Protein AF-A0A1A9MCW2-F1 (afdb_monomer_lite)

Sequence (89 aa):
MDIPLKYRAWFIAFGLLFSVPTSYLGYLWQTGKHAKQQVNCIEDIYTADYSSMETIELANANFMACQKAVDPNKGTVPFLRDELKRAGH

Radius of gyration: 21.84 Å; chains: 1; bounding box: 61×23×55 Å

Structure (mmCIF, N/CA/C/O backbone):
data_AF-A0A1A9MCW2-F1
#
_entry.id   AF-A0A1A9MCW2-F1
#
loop_
_atom_site.group_PDB
_atom_site.id
_atom_site.type_symbol
_atom_site.label_atom_id
_atom_site.label_alt_id
_atom_site.label_comp_id
_atom_site.label_asym_id
_atom_site.label_entity_id
_atom_site.label_seq_id
_atom_site.pdbx_PDB_ins_code
_atom_site.Cartn_x
_atom_site.Cartn_y
_atom_site.Cartn_z
_atom_site.occupancy
_atom_site.B_iso_or_equiv
_atom_site.auth_seq_id
_atom_site.auth_comp_id
_atom_site.auth_asym_id
_atom_site.auth_atom_id
_atom_site.pdbx_PDB_model_num
ATOM 1 N N . MET A 1 1 ? -40.977 2.535 21.115 1.00 51.56 1 MET A N 1
ATOM 2 C CA . MET A 1 1 ? -40.387 1.535 22.030 1.00 51.56 1 MET A CA 1
ATOM 3 C C . MET A 1 1 ? -39.154 2.161 22.650 1.00 51.56 1 MET A C 1
ATOM 5 O O . MET A 1 1 ? -38.155 2.309 21.957 1.00 51.56 1 MET A O 1
ATOM 9 N N . ASP A 1 2 ? -39.242 2.580 23.909 1.00 70.25 2 ASP A N 1
ATOM 10 C CA . ASP A 1 2 ? -38.083 3.084 24.646 1.00 70.25 2 ASP A CA 1
ATOM 11 C C . ASP A 1 2 ? -37.192 1.917 25.063 1.00 70.25 2 ASP A C 1
ATOM 13 O O . ASP A 1 2 ? -37.642 0.973 25.713 1.00 70.25 2 ASP A O 1
ATOM 17 N N . ILE A 1 3 ? -35.926 1.960 24.649 1.00 70.44 3 ILE A N 1
ATOM 18 C CA . ILE A 1 3 ? -34.934 0.949 25.013 1.00 70.44 3 ILE A CA 1
ATOM 19 C C . ILE A 1 3 ? -34.637 1.120 26.511 1.00 70.44 3 ILE A C 1
ATOM 21 O O . ILE A 1 3 ? -34.150 2.187 26.903 1.00 70.44 3 ILE A O 1
ATOM 25 N N . PRO A 1 4 ? -34.885 0.103 27.359 1.00 78.62 4 PRO A N 1
ATOM 26 C CA . PRO A 1 4 ? -34.626 0.206 28.791 1.00 78.62 4 PRO A CA 1
ATOM 27 C C . PRO A 1 4 ? -33.164 0.586 29.064 1.00 78.62 4 PRO A C 1
ATOM 29 O O . PRO A 1 4 ? -32.260 0.081 28.395 1.00 78.62 4 PRO A O 1
ATOM 32 N N . LEU A 1 5 ? -32.923 1.438 30.069 1.00 77.06 5 LEU A N 1
ATOM 33 C CA . LEU A 1 5 ? -31.614 2.053 30.365 1.00 77.06 5 LEU A CA 1
ATOM 34 C C . LEU A 1 5 ? -30.456 1.033 30.426 1.00 77.06 5 LEU A C 1
ATOM 36 O O . LEU A 1 5 ? -29.362 1.291 29.929 1.00 77.06 5 LEU A O 1
ATOM 40 N N . LYS A 1 6 ? -30.734 -0.165 30.957 1.00 75.75 6 LYS A N 1
ATOM 41 C CA . LYS A 1 6 ? -29.805 -1.304 31.006 1.00 75.75 6 LYS A CA 1
ATOM 42 C C . LYS A 1 6 ? -29.324 -1.764 29.625 1.00 75.75 6 LYS A C 1
ATOM 44 O O . LYS A 1 6 ? -28.139 -2.015 29.450 1.00 75.75 6 LYS A O 1
ATOM 49 N N . TYR A 1 7 ? -30.204 -1.833 28.627 1.00 79.88 7 TYR A N 1
ATOM 50 C CA . TYR A 1 7 ? -29.826 -2.238 27.270 1.00 79.88 7 TYR A CA 1
ATOM 51 C C . TYR A 1 7 ? -29.078 -1.123 26.542 1.00 79.88 7 TYR A C 1
ATOM 53 O O . TYR A 1 7 ? -28.136 -1.412 25.814 1.00 79.88 7 TYR A O 1
ATOM 61 N N . ARG A 1 8 ? -29.421 0.148 26.795 1.00 78.88 8 ARG A N 1
ATOM 62 C CA . ARG A 1 8 ? -28.635 1.298 26.312 1.00 78.88 8 ARG A CA 1
ATOM 63 C C . ARG A 1 8 ? -27.180 1.233 26.784 1.00 78.88 8 ARG A C 1
ATOM 65 O O . ARG A 1 8 ? -26.283 1.421 25.969 1.00 78.88 8 ARG A O 1
ATOM 72 N N . ALA A 1 9 ? -26.948 0.915 28.059 1.00 83.12 9 ALA A N 1
ATOM 73 C CA . ALA A 1 9 ? -25.599 0.749 28.600 1.00 83.12 9 ALA A CA 1
ATOM 74 C C . ALA A 1 9 ? -24.834 -0.396 27.911 1.00 83.12 9 ALA A C 1
ATOM 76 O O . ALA A 1 9 ? -23.681 -0.213 27.528 1.00 83.12 9 ALA A O 1
ATOM 77 N N . TRP A 1 10 ? -25.491 -1.537 27.670 1.00 86.94 10 TRP A N 1
ATOM 78 C CA . TRP A 1 10 ? -24.896 -2.647 26.918 1.00 86.94 10 TRP A CA 1
ATOM 79 C C . TRP A 1 10 ? -24.567 -2.275 25.468 1.00 86.94 10 TRP A C 1
ATOM 81 O O . TRP A 1 10 ? -23.468 -2.570 25.014 1.00 86.94 10 TRP A O 1
ATOM 91 N N . PHE A 1 11 ? -25.456 -1.582 24.750 1.00 85.12 11 PHE A N 1
ATOM 92 C CA . PHE A 1 11 ? -25.182 -1.125 23.381 1.00 85.12 11 PHE A CA 1
ATOM 93 C C . PHE A 1 11 ? -23.982 -0.176 23.308 1.00 85.12 11 PHE A C 1
ATOM 95 O O . PHE A 1 11 ? -23.165 -0.300 22.399 1.00 85.12 11 PHE A O 1
ATOM 102 N N . ILE A 1 12 ? -23.846 0.735 24.274 1.00 84.19 12 ILE A N 1
ATOM 103 C CA . ILE A 1 12 ? -22.686 1.631 24.358 1.00 84.19 12 ILE A CA 1
ATOM 104 C C . ILE A 1 12 ? -21.415 0.830 24.662 1.00 84.19 12 ILE A C 1
ATOM 106 O O . ILE A 1 12 ? -20.402 1.023 23.993 1.00 84.19 12 ILE A O 1
ATOM 110 N N . ALA A 1 13 ? -21.471 -0.101 25.619 1.00 86.44 13 ALA 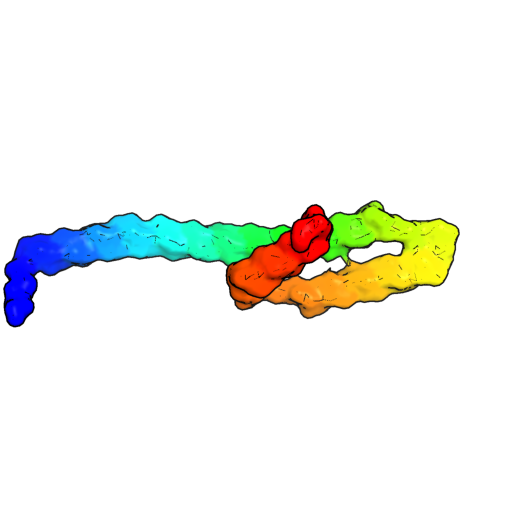A N 1
ATOM 111 C CA . ALA A 1 13 ? -20.331 -0.938 25.981 1.00 86.44 13 ALA A CA 1
ATOM 112 C C . ALA A 1 13 ? -19.846 -1.792 24.798 1.00 86.44 13 ALA A C 1
ATOM 114 O O . ALA A 1 13 ? -18.659 -1.778 24.483 1.00 86.44 13 ALA A O 1
ATOM 115 N N . PHE A 1 14 ? -20.756 -2.470 24.091 1.00 87.00 14 PHE A N 1
ATOM 116 C CA . PHE A 1 14 ? -20.411 -3.221 22.883 1.00 87.00 14 PHE A CA 1
ATOM 117 C C . PHE A 1 14 ? -19.914 -2.302 21.764 1.00 87.00 14 PHE A C 1
ATOM 119 O O . PHE A 1 14 ? -18.919 -2.620 21.118 1.00 87.00 14 PHE A O 1
ATOM 126 N N . GLY A 1 15 ? -20.540 -1.140 21.562 1.00 81.88 15 GLY A N 1
ATOM 127 C CA . GLY A 1 15 ? -20.086 -0.159 20.577 1.00 81.88 15 GLY A CA 1
ATOM 128 C C . GLY A 1 15 ? -18.636 0.273 20.811 1.00 81.88 15 GLY A C 1
ATOM 129 O O . GLY A 1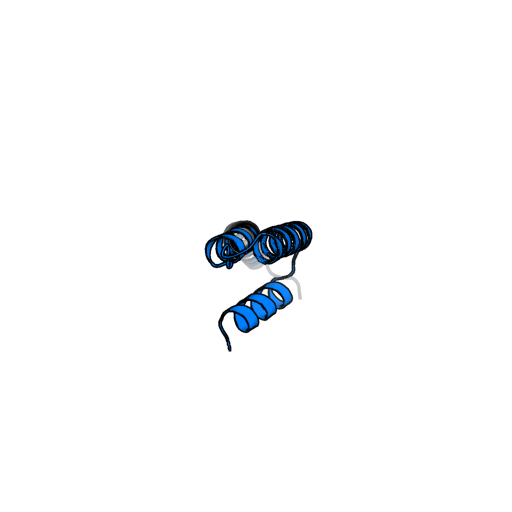 15 ? -17.839 0.284 19.876 1.00 81.88 15 GLY A O 1
ATOM 130 N N . LEU A 1 16 ? -18.256 0.556 22.058 1.00 84.12 16 LEU A N 1
ATOM 131 C CA . LEU A 1 16 ? -16.876 0.902 22.415 1.00 84.12 16 LEU A CA 1
ATOM 132 C C . LEU A 1 16 ? -15.922 -0.287 22.248 1.00 84.12 16 LEU A C 1
ATOM 134 O O . LEU A 1 16 ? -14.849 -0.132 21.666 1.00 84.12 16 LEU A O 1
ATOM 138 N N . LEU A 1 17 ? -16.338 -1.475 22.693 1.00 86.88 17 LEU A N 1
ATOM 139 C CA . LEU A 1 17 ? -15.533 -2.692 22.607 1.00 86.88 17 LEU A CA 1
ATOM 140 C C . LEU A 1 17 ? -15.188 -3.063 21.159 1.00 86.88 17 LEU A C 1
ATOM 142 O O . LEU A 1 17 ? -14.075 -3.505 20.900 1.00 86.88 17 LEU A O 1
ATOM 146 N N . PHE A 1 18 ? -16.118 -2.878 20.217 1.00 86.25 18 PHE A N 1
ATOM 147 C CA . PHE A 1 18 ? -15.892 -3.208 18.808 1.00 86.25 18 PHE A CA 1
ATOM 148 C C . PHE A 1 18 ? -15.299 -2.048 18.000 1.00 86.25 18 PHE A C 1
ATOM 150 O O . PHE A 1 18 ? -14.482 -2.284 17.114 1.00 86.25 18 PHE A O 1
ATOM 157 N N . SER A 1 19 ? -15.636 -0.793 18.310 1.00 81.06 19 SER A N 1
ATOM 158 C CA . SER A 1 19 ? -15.152 0.362 17.533 1.00 81.06 19 SER A CA 1
ATOM 159 C C . SER A 1 19 ? -13.638 0.548 17.598 1.00 81.06 19 SER A C 1
ATOM 161 O O . SER A 1 19 ? -13.028 0.851 16.571 1.00 81.06 19 SER A O 1
ATOM 163 N N . VAL A 1 20 ? -13.016 0.346 18.764 1.00 80.69 20 VAL A N 1
ATOM 164 C CA . VAL A 1 20 ? -11.568 0.546 18.926 1.00 80.69 20 VAL A CA 1
ATOM 165 C C . VAL A 1 20 ? -10.763 -0.490 18.121 1.00 80.69 20 VAL A C 1
ATOM 167 O O . VAL A 1 20 ? -9.955 -0.070 17.287 1.00 80.69 20 VAL A O 1
ATOM 170 N N . PRO A 1 21 ? -11.005 -1.813 18.250 1.00 82.31 21 PRO A N 1
ATOM 171 C CA . PRO A 1 21 ? -10.336 -2.814 17.420 1.00 82.31 21 PRO A CA 1
ATOM 172 C C . PRO A 1 21 ? -10.605 -2.624 15.929 1.00 82.31 21 PRO A C 1
ATOM 174 O O . PRO A 1 21 ? -9.674 -2.700 15.132 1.00 82.31 21 PRO A O 1
ATOM 177 N N . THR A 1 22 ? -11.849 -2.334 15.531 1.00 86.06 22 THR A N 1
ATOM 178 C CA . THR A 1 22 ? -12.185 -2.146 14.113 1.00 86.06 22 THR A CA 1
ATOM 179 C C . THR A 1 22 ? -11.470 -0.934 13.517 1.00 86.06 22 THR A C 1
ATOM 181 O O . THR A 1 22 ? -10.955 -1.021 12.404 1.00 86.06 22 THR A O 1
ATOM 184 N N . SER A 1 23 ? -11.367 0.172 14.260 1.00 85.81 23 SER A N 1
ATOM 185 C CA . SER A 1 23 ? -10.645 1.368 13.806 1.00 85.81 23 SER A CA 1
ATOM 186 C C . SER A 1 23 ? -9.141 1.115 13.693 1.00 85.81 23 SER A C 1
ATOM 188 O O . SER A 1 23 ? -8.522 1.508 12.705 1.00 85.81 23 SER A O 1
ATOM 190 N N . TYR A 1 24 ? -8.555 0.406 14.664 1.00 88.75 24 TYR A N 1
ATOM 191 C CA . TYR A 1 24 ? -7.141 0.029 14.635 1.00 88.75 24 TYR A CA 1
ATOM 192 C C . TYR A 1 24 ? -6.812 -0.904 13.462 1.00 88.75 24 TYR A C 1
ATOM 194 O O . TYR A 1 24 ? -5.856 -0.664 12.727 1.00 88.75 24 TYR A O 1
ATOM 202 N N . LEU A 1 25 ? -7.640 -1.926 13.226 1.00 87.88 25 LEU A N 1
ATOM 203 C CA . LEU A 1 25 ? -7.498 -2.815 12.072 1.00 87.88 25 LEU A CA 1
ATOM 204 C C . LEU A 1 25 ? -7.664 -2.060 10.748 1.00 87.88 25 LEU A C 1
ATOM 206 O O . LEU A 1 25 ? -6.920 -2.318 9.806 1.00 87.88 25 LEU A O 1
ATOM 210 N N . GLY A 1 26 ? -8.590 -1.100 10.679 1.00 87.56 26 GLY A N 1
ATOM 211 C CA . GLY A 1 26 ? -8.754 -0.229 9.514 1.00 87.56 26 GLY A CA 1
ATOM 212 C C . GLY A 1 26 ? -7.503 0.603 9.224 1.00 87.56 26 GLY A C 1
ATOM 213 O O . GLY A 1 26 ? -7.063 0.671 8.075 1.00 87.56 26 GLY A O 1
ATOM 214 N N . TYR A 1 27 ? -6.888 1.166 10.266 1.00 89.56 27 TYR A N 1
ATOM 215 C CA . TYR A 1 27 ? -5.625 1.893 10.156 1.00 89.56 27 TYR A CA 1
ATOM 216 C C . TYR A 1 27 ? -4.479 0.993 9.675 1.00 89.56 27 TYR A C 1
ATOM 218 O O . TYR A 1 27 ? -3.803 1.335 8.706 1.00 89.56 27 TYR A O 1
ATOM 226 N N . LEU A 1 28 ? -4.295 -0.179 10.296 1.00 90.12 28 LEU A N 1
ATOM 227 C CA . LEU A 1 28 ? -3.283 -1.158 9.879 1.00 90.12 28 LEU A CA 1
ATOM 228 C C . LEU A 1 28 ? -3.484 -1.620 8.433 1.00 90.12 28 LEU A C 1
ATOM 230 O O . LEU A 1 28 ? -2.526 -1.781 7.682 1.00 90.12 28 LEU A O 1
ATOM 234 N N . TRP A 1 29 ? -4.735 -1.817 8.022 1.00 90.75 29 TRP A N 1
ATOM 235 C CA . TRP A 1 29 ? -5.056 -2.179 6.650 1.00 90.75 29 TRP A CA 1
ATOM 236 C C . TRP A 1 29 ? -4.684 -1.064 5.668 1.00 90.75 29 TRP A C 1
ATOM 238 O O . TRP A 1 29 ? -4.100 -1.329 4.619 1.00 90.75 29 TRP A O 1
ATOM 248 N N . GLN A 1 30 ? -4.993 0.194 5.989 1.00 89.94 30 GLN A N 1
ATOM 249 C CA . GLN A 1 30 ? -4.655 1.326 5.127 1.00 89.94 30 GLN A CA 1
ATOM 250 C C . GLN A 1 30 ? -3.139 1.500 4.976 1.00 89.94 30 GLN A C 1
ATOM 252 O O . GLN A 1 30 ? -2.654 1.643 3.852 1.00 89.94 30 GLN A O 1
ATOM 257 N N . THR A 1 31 ? -2.393 1.442 6.081 1.00 90.25 31 THR A N 1
ATOM 258 C CA . THR A 1 31 ? -0.927 1.537 6.049 1.00 90.25 31 THR A CA 1
ATOM 259 C C . THR A 1 31 ? -0.307 0.352 5.315 1.00 90.25 31 THR A C 1
ATOM 261 O O . THR A 1 31 ? 0.568 0.552 4.474 1.00 90.25 31 THR A O 1
ATOM 264 N N . GLY A 1 32 ? -0.820 -0.861 5.540 1.00 91.50 32 GLY A N 1
ATOM 265 C CA . GLY A 1 32 ? -0.398 -2.072 4.839 1.00 91.50 32 GLY A CA 1
ATOM 266 C C . GLY A 1 32 ? -0.604 -1.993 3.326 1.00 91.50 32 GLY A C 1
ATOM 267 O O . GLY A 1 32 ? 0.316 -2.297 2.570 1.00 91.50 32 GLY A O 1
ATOM 268 N N . LYS A 1 33 ? -1.766 -1.515 2.861 1.00 92.88 33 LYS A N 1
ATOM 269 C CA . LYS A 1 33 ? -2.022 -1.300 1.424 1.00 92.88 33 LYS A CA 1
ATOM 270 C C . LYS A 1 33 ? -1.030 -0.324 0.804 1.00 92.88 33 LYS A C 1
ATOM 272 O O . LYS A 1 33 ? -0.490 -0.601 -0.261 1.00 92.88 33 LYS A O 1
ATOM 277 N N . HIS A 1 34 ? -0.807 0.815 1.454 1.00 92.31 34 HIS A N 1
ATOM 278 C CA . HIS A 1 34 ? 0.111 1.830 0.946 1.00 92.31 34 HIS A CA 1
ATOM 279 C C . HIS A 1 34 ? 1.547 1.295 0.875 1.00 92.31 34 HIS A C 1
ATOM 281 O O . HIS A 1 34 ? 2.201 1.417 -0.158 1.00 92.31 34 HIS A O 1
ATOM 287 N N . ALA A 1 35 ? 2.005 0.616 1.930 1.00 93.00 35 ALA A N 1
ATOM 288 C CA . ALA A 1 35 ? 3.308 -0.039 1.939 1.00 93.00 35 ALA A CA 1
ATOM 289 C C . ALA A 1 35 ? 3.421 -1.094 0.827 1.00 93.00 35 ALA A C 1
ATOM 291 O O . ALA A 1 35 ? 4.416 -1.126 0.108 1.00 93.00 35 ALA A O 1
ATOM 292 N N . LYS A 1 36 ? 2.384 -1.916 0.624 1.00 93.12 36 LYS A N 1
ATOM 293 C CA . LYS A 1 36 ? 2.371 -2.930 -0.438 1.00 93.12 36 LYS A CA 1
ATOM 294 C C . LYS A 1 36 ? 2.472 -2.306 -1.831 1.00 93.12 36 LYS A C 1
ATOM 296 O O . LYS A 1 36 ? 3.246 -2.797 -2.641 1.00 93.12 36 LYS A O 1
ATOM 301 N N . GLN A 1 37 ? 1.780 -1.196 -2.094 1.00 92.38 37 GLN A N 1
ATOM 302 C CA . GLN A 1 37 ? 1.918 -0.465 -3.362 1.00 92.38 37 GLN A CA 1
ATOM 303 C C . GLN A 1 37 ? 3.355 0.021 -3.601 1.00 92.38 37 GLN A C 1
ATOM 305 O O . GLN A 1 37 ? 3.861 -0.104 -4.711 1.00 92.38 37 GLN A O 1
ATOM 310 N N . GLN A 1 38 ? 4.028 0.535 -2.567 1.00 92.31 38 GLN A N 1
ATOM 311 C CA . GLN A 1 38 ? 5.427 0.962 -2.677 1.00 92.31 38 GLN A CA 1
ATOM 312 C C . GLN A 1 38 ? 6.366 -0.217 -2.943 1.00 92.31 38 GLN A C 1
ATOM 314 O O . GLN A 1 38 ? 7.219 -0.137 -3.825 1.00 92.31 38 GLN A O 1
ATOM 319 N N . VAL A 1 39 ? 6.186 -1.321 -2.211 1.00 93.19 39 VAL A N 1
ATOM 320 C CA . VAL A 1 39 ? 6.967 -2.552 -2.398 1.00 93.19 39 VAL A CA 1
ATOM 321 C C . VAL A 1 39 ? 6.785 -3.099 -3.808 1.00 93.19 39 VAL A C 1
ATOM 323 O O . VAL A 1 39 ? 7.767 -3.463 -4.438 1.00 93.19 39 VAL A O 1
ATOM 326 N N . ASN A 1 40 ? 5.565 -3.084 -4.335 1.00 92.75 40 ASN A N 1
ATOM 327 C CA . ASN A 1 40 ? 5.284 -3.522 -5.696 1.00 92.75 40 ASN A CA 1
ATOM 328 C C . ASN A 1 40 ? 6.035 -2.685 -6.746 1.00 92.75 40 ASN A C 1
ATOM 330 O O . ASN A 1 40 ? 6.581 -3.249 -7.685 1.00 92.75 40 ASN A O 1
ATOM 334 N N . CYS A 1 41 ? 6.135 -1.361 -6.575 1.00 91.50 41 CYS A N 1
ATOM 335 C CA . CYS A 1 41 ? 6.955 -0.538 -7.473 1.00 91.50 41 CYS A CA 1
ATOM 336 C C . CYS A 1 41 ? 8.445 -0.894 -7.393 1.00 91.50 41 CYS A C 1
ATOM 338 O O . CYS A 1 41 ? 9.147 -0.860 -8.400 1.00 91.50 41 CYS A O 1
ATOM 340 N N . ILE A 1 42 ? 8.937 -1.218 -6.195 1.00 91.06 42 ILE A N 1
ATOM 341 C CA . ILE A 1 42 ? 10.321 -1.656 -5.989 1.00 91.06 42 ILE A CA 1
ATOM 342 C C . ILE A 1 42 ? 10.550 -3.023 -6.655 1.00 91.06 42 ILE A C 1
ATOM 344 O O . ILE A 1 42 ? 11.554 -3.230 -7.326 1.00 91.06 42 ILE A O 1
ATOM 348 N N . GLU A 1 43 ? 9.611 -3.949 -6.524 1.00 90.44 43 GLU A N 1
ATOM 349 C CA . GLU A 1 43 ? 9.674 -5.263 -7.166 1.00 90.44 43 GLU A CA 1
ATOM 350 C C . GLU A 1 43 ? 9.684 -5.154 -8.700 1.00 90.44 43 GLU A C 1
ATOM 352 O O . GLU A 1 43 ? 10.498 -5.808 -9.355 1.00 90.44 43 GLU A O 1
ATOM 357 N N . ASP A 1 44 ? 8.870 -4.255 -9.265 1.00 87.62 44 ASP A N 1
ATOM 358 C CA . ASP A 1 44 ? 8.823 -3.993 -10.708 1.00 87.62 44 ASP A CA 1
ATOM 359 C C . ASP A 1 44 ? 10.182 -3.499 -11.246 1.00 87.62 44 ASP A C 1
ATOM 361 O O . ASP A 1 44 ? 10.606 -3.914 -12.321 1.00 87.62 44 ASP A O 1
ATOM 365 N N . ILE A 1 45 ? 10.904 -2.647 -10.500 1.00 90.19 45 ILE A N 1
ATOM 366 C CA . ILE A 1 45 ? 12.244 -2.190 -10.908 1.00 90.19 45 ILE A CA 1
ATOM 367 C C . ILE A 1 45 ? 13.303 -3.282 -10.684 1.00 90.19 45 ILE A C 1
ATOM 369 O O . ILE A 1 45 ? 14.162 -3.478 -11.536 1.00 90.19 45 ILE A O 1
ATOM 373 N N . TYR A 1 46 ? 13.238 -4.062 -9.601 1.00 87.31 46 TYR A N 1
ATOM 374 C CA . TYR A 1 46 ? 14.197 -5.153 -9.363 1.00 87.31 46 TYR A CA 1
ATOM 375 C C . TYR A 1 46 ? 14.112 -6.280 -10.395 1.00 87.31 46 TYR A C 1
ATOM 377 O O . TYR A 1 46 ? 15.115 -6.937 -10.665 1.00 87.31 46 TYR A O 1
ATOM 385 N N . THR A 1 47 ? 12.926 -6.508 -10.953 1.00 87.88 47 THR A N 1
ATOM 386 C CA . THR A 1 47 ? 12.676 -7.551 -11.957 1.00 87.88 47 THR A CA 1
ATOM 387 C C . THR A 1 47 ? 12.772 -7.043 -13.398 1.00 87.88 47 THR A C 1
ATOM 389 O O . THR A 1 47 ? 12.624 -7.834 -14.330 1.00 87.88 47 THR A O 1
ATOM 392 N N 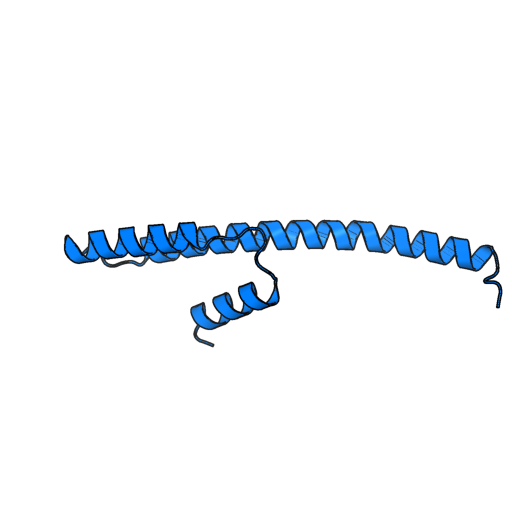. ALA A 1 48 ? 13.036 -5.748 -13.599 1.00 86.81 48 ALA A N 1
ATOM 393 C CA . ALA A 1 48 ? 13.154 -5.149 -14.923 1.00 86.81 48 ALA A CA 1
ATOM 394 C C . ALA A 1 48 ? 14.423 -5.597 -15.671 1.00 86.81 48 ALA A C 1
ATOM 396 O O . ALA A 1 48 ? 15.416 -6.012 -15.074 1.00 86.81 48 ALA A O 1
ATOM 397 N N . ASP A 1 49 ? 14.389 -5.478 -17.001 1.00 86.88 49 ASP A N 1
ATOM 398 C CA . ASP A 1 49 ? 15.541 -5.761 -17.855 1.00 86.88 49 ASP A CA 1
ATOM 399 C C . ASP A 1 49 ? 16.479 -4.546 -17.962 1.00 86.88 49 ASP A C 1
ATOM 401 O O . ASP A 1 49 ? 16.076 -3.445 -18.339 1.00 86.88 49 ASP A O 1
ATOM 405 N N . TYR A 1 50 ? 17.762 -4.778 -17.692 1.00 88.44 50 TYR A N 1
ATOM 406 C CA . TYR A 1 50 ? 18.837 -3.784 -17.740 1.00 88.44 50 TYR A CA 1
ATOM 407 C C . TYR A 1 50 ? 19.851 -4.066 -18.861 1.00 88.44 50 TYR A C 1
ATOM 409 O O . TYR A 1 50 ? 20.971 -3.559 -18.831 1.00 88.44 50 TYR A O 1
ATOM 417 N N . SER A 1 51 ? 19.479 -4.892 -19.843 1.00 90.56 51 SER A N 1
ATOM 418 C CA . SER A 1 51 ? 20.352 -5.338 -20.935 1.00 90.56 51 SER A CA 1
ATOM 419 C C . SER A 1 51 ? 20.822 -4.221 -21.877 1.00 90.56 51 SER A C 1
ATOM 421 O O . SER A 1 51 ? 21.869 -4.360 -22.512 1.00 90.56 51 SER A O 1
ATOM 423 N N . SER A 1 52 ? 20.090 -3.106 -21.969 1.00 93.00 52 SER A N 1
ATOM 424 C CA . SER A 1 52 ? 20.398 -1.987 -22.864 1.00 93.00 52 SER A CA 1
ATOM 425 C C . SER A 1 52 ? 20.020 -0.629 -22.263 1.00 93.00 52 SER A C 1
ATOM 427 O O . SER A 1 52 ? 19.231 -0.548 -21.326 1.00 93.00 52 SER A O 1
ATOM 429 N N . MET A 1 53 ? 20.544 0.466 -22.826 1.00 89.75 53 MET A N 1
ATOM 430 C CA . MET A 1 53 ? 20.164 1.823 -22.396 1.00 89.75 53 MET A CA 1
ATOM 431 C C . MET A 1 53 ? 18.669 2.105 -22.587 1.00 89.75 53 MET A C 1
ATOM 433 O O . MET A 1 53 ? 18.057 2.730 -21.729 1.00 89.75 53 MET A O 1
ATOM 437 N N . GLU A 1 54 ? 18.062 1.584 -23.654 1.00 90.44 54 GLU A N 1
ATOM 438 C CA . GLU A 1 54 ? 16.626 1.738 -23.912 1.00 90.44 54 GLU A CA 1
ATOM 439 C C . GLU A 1 54 ? 15.779 1.012 -22.853 1.00 90.44 54 GLU A C 1
ATOM 441 O O . GLU A 1 54 ? 14.811 1.568 -22.334 1.00 90.44 54 GLU A O 1
ATOM 446 N N . THR A 1 55 ? 16.173 -0.204 -22.455 1.00 90.50 55 THR A N 1
ATOM 447 C CA . THR A 1 55 ? 15.462 -0.954 -21.406 1.00 90.50 55 THR A CA 1
ATOM 448 C C . THR A 1 55 ? 15.676 -0.345 -20.017 1.00 90.50 55 THR A C 1
ATOM 450 O O . THR A 1 55 ? 14.747 -0.339 -19.211 1.00 90.50 55 THR A O 1
ATOM 453 N N . ILE A 1 56 ? 16.843 0.260 -19.755 1.00 89.62 56 ILE A N 1
ATOM 454 C CA . ILE A 1 56 ? 17.117 1.041 -18.535 1.00 89.62 56 ILE A CA 1
ATOM 455 C C . ILE A 1 56 ? 16.207 2.277 -18.451 1.00 89.62 56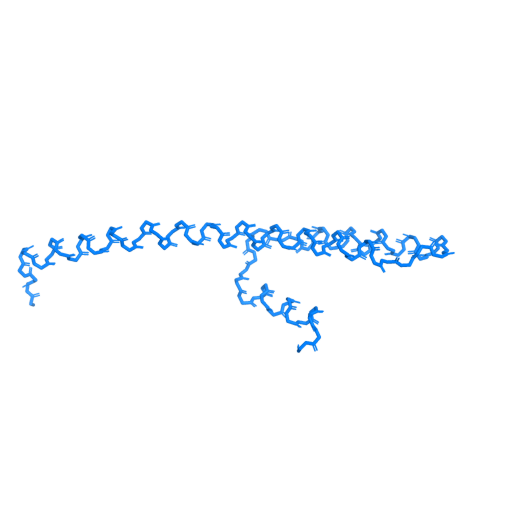 ILE A C 1
ATOM 457 O O . ILE A 1 56 ? 15.623 2.555 -17.400 1.00 89.62 56 ILE A O 1
ATOM 461 N N . GLU A 1 57 ? 16.078 3.035 -19.542 1.00 91.56 57 GLU A N 1
ATOM 462 C CA . GLU A 1 57 ? 15.190 4.202 -19.601 1.00 91.56 57 GLU A CA 1
ATOM 463 C C . GLU A 1 57 ? 13.726 3.798 -19.409 1.00 91.56 57 GLU A C 1
ATOM 465 O O . GLU A 1 57 ? 13.003 4.437 -18.639 1.00 91.56 57 GLU A O 1
ATOM 470 N N . LEU A 1 58 ? 13.307 2.692 -20.029 1.00 90.94 58 LEU A N 1
ATOM 471 C CA . LEU A 1 58 ? 11.967 2.137 -19.872 1.00 90.94 58 LEU A CA 1
ATOM 472 C C . LEU A 1 58 ? 11.694 1.672 -18.431 1.00 90.94 58 LEU A C 1
ATOM 474 O O . LEU A 1 58 ? 10.631 1.973 -17.886 1.00 90.94 58 LEU A O 1
ATOM 478 N N . ALA A 1 59 ? 12.642 0.986 -17.787 1.00 88.94 59 ALA A N 1
ATOM 479 C CA . ALA A 1 59 ? 12.527 0.555 -16.393 1.00 88.94 59 ALA A CA 1
ATOM 480 C C . ALA A 1 59 ? 12.350 1.753 -15.446 1.00 88.94 59 ALA A C 1
ATOM 482 O O . ALA A 1 59 ? 11.448 1.762 -14.604 1.00 88.94 59 ALA A O 1
ATOM 483 N N . ASN A 1 60 ? 13.146 2.809 -15.640 1.00 90.12 60 ASN A N 1
ATOM 484 C CA . ASN A 1 60 ? 13.017 4.052 -14.882 1.00 90.12 60 ASN A CA 1
ATOM 485 C C . ASN A 1 60 ? 11.679 4.757 -15.141 1.00 90.12 60 ASN A C 1
ATOM 487 O O . ASN A 1 60 ? 11.033 5.219 -14.198 1.00 90.12 60 ASN A O 1
ATOM 491 N N . ALA A 1 61 ? 11.231 4.827 -16.396 1.00 91.31 61 ALA A N 1
ATOM 492 C CA . ALA A 1 61 ? 9.942 5.420 -16.743 1.00 91.31 61 ALA A CA 1
ATOM 493 C C . ALA A 1 61 ? 8.774 4.667 -16.080 1.00 91.31 61 ALA A C 1
ATOM 495 O O . ALA A 1 61 ? 7.892 5.296 -15.488 1.00 91.31 61 ALA A O 1
ATOM 496 N N . ASN A 1 62 ? 8.806 3.332 -16.109 1.00 90.19 62 ASN A N 1
ATOM 497 C CA . ASN A 1 62 ? 7.810 2.474 -15.469 1.00 90.19 62 ASN A CA 1
ATOM 498 C C . ASN A 1 62 ? 7.809 2.637 -13.946 1.00 90.19 62 ASN A C 1
ATOM 500 O O . ASN A 1 62 ? 6.743 2.766 -13.341 1.00 90.19 62 ASN A O 1
ATOM 504 N N . PHE A 1 63 ? 8.983 2.715 -13.321 1.00 91.69 63 PHE A N 1
ATOM 505 C CA . PHE A 1 63 ? 9.100 2.970 -11.888 1.00 91.69 63 PHE A CA 1
ATOM 506 C C . PHE A 1 63 ? 8.526 4.336 -11.492 1.00 91.69 63 PHE A C 1
ATOM 508 O O . PHE A 1 63 ? 7.736 4.433 -10.551 1.00 91.69 63 PHE A O 1
ATOM 515 N N . MET A 1 64 ? 8.856 5.392 -12.241 1.00 92.81 64 MET A N 1
ATOM 516 C CA . MET A 1 64 ? 8.327 6.739 -12.004 1.00 92.81 64 MET A CA 1
ATOM 517 C C . MET A 1 64 ? 6.808 6.801 -12.196 1.00 92.81 64 MET A C 1
ATOM 519 O O . MET A 1 64 ? 6.116 7.494 -11.447 1.00 92.81 64 MET A O 1
ATOM 523 N N . ALA A 1 65 ? 6.272 6.075 -13.179 1.00 92.31 65 ALA A N 1
ATOM 524 C CA . ALA A 1 65 ? 4.832 5.936 -13.363 1.00 92.31 65 ALA A CA 1
ATOM 525 C C . ALA A 1 65 ? 4.184 5.184 -12.189 1.00 92.31 65 ALA A C 1
ATOM 527 O O . ALA A 1 65 ? 3.154 5.627 -11.681 1.00 92.31 65 ALA A O 1
ATOM 528 N N . CYS A 1 66 ? 4.813 4.106 -11.709 1.00 91.62 66 CYS A N 1
ATOM 529 C CA . CYS A 1 66 ? 4.337 3.345 -10.557 1.00 91.62 66 CYS A CA 1
ATOM 530 C C . CYS A 1 66 ? 4.308 4.200 -9.286 1.00 91.62 66 CYS A C 1
ATOM 532 O O . CYS A 1 66 ? 3.274 4.263 -8.626 1.00 91.62 66 CYS A O 1
ATOM 534 N N . GLN A 1 67 ? 5.384 4.938 -8.986 1.00 91.75 67 GLN A N 1
ATOM 535 C CA . GLN A 1 67 ? 5.423 5.845 -7.835 1.00 91.75 67 GLN A CA 1
ATOM 536 C C . GLN A 1 67 ? 4.307 6.891 -7.875 1.00 91.75 67 GLN A C 1
ATOM 538 O O . GLN A 1 67 ? 3.668 7.143 -6.858 1.00 91.75 67 GLN A O 1
ATOM 543 N N . LYS A 1 68 ? 4.037 7.480 -9.046 1.00 92.19 68 LYS A N 1
ATOM 544 C CA . LYS A 1 68 ? 2.939 8.447 -9.214 1.00 92.19 68 LYS A CA 1
ATOM 545 C C . LYS A 1 68 ? 1.556 7.820 -9.033 1.00 92.19 68 LYS A C 1
ATOM 547 O O . LYS A 1 68 ? 0.611 8.536 -8.721 1.00 92.19 68 LYS A O 1
ATOM 552 N N . ALA A 1 69 ? 1.434 6.513 -9.252 1.00 89.62 69 ALA A N 1
ATOM 553 C CA . ALA A 1 69 ? 0.197 5.761 -9.080 1.00 89.62 69 ALA A CA 1
ATOM 554 C C . ALA A 1 69 ? 0.001 5.216 -7.651 1.00 89.62 69 ALA A C 1
ATOM 556 O O . ALA A 1 69 ? -1.070 4.673 -7.360 1.00 89.62 69 ALA A O 1
ATOM 557 N N . VAL A 1 70 ? 1.000 5.343 -6.765 1.00 90.69 70 VAL A N 1
ATOM 558 C CA . VAL A 1 70 ? 0.850 5.028 -5.338 1.00 90.69 70 VAL A CA 1
ATOM 559 C C . VAL A 1 70 ? -0.146 6.010 -4.732 1.00 90.69 70 VAL A C 1
ATOM 561 O O . VAL A 1 70 ? 0.039 7.223 -4.784 1.00 90.69 70 VAL A O 1
ATOM 564 N N . ASP A 1 71 ? -1.206 5.471 -4.138 1.00 90.62 71 ASP A N 1
ATOM 565 C CA . ASP A 1 71 ? -2.282 6.254 -3.549 1.00 90.62 71 ASP A CA 1
ATOM 566 C C . ASP A 1 71 ? -2.619 5.716 -2.144 1.00 90.62 71 ASP A C 1
ATOM 568 O O . ASP A 1 71 ? -3.203 4.627 -2.014 1.00 90.62 71 ASP A O 1
ATOM 572 N N . PRO A 1 72 ? -2.294 6.472 -1.073 1.00 85.12 72 PRO A N 1
ATOM 573 C CA . PRO A 1 72 ? -2.611 6.089 0.304 1.00 85.12 72 PRO A CA 1
ATOM 574 C C . PRO A 1 72 ? -4.120 6.065 0.592 1.00 85.12 72 PRO A C 1
ATOM 576 O O . PRO A 1 72 ? -4.554 5.445 1.568 1.00 85.12 72 PRO A O 1
ATOM 579 N N . ASN A 1 73 ? -4.929 6.714 -0.251 1.00 88.00 73 ASN A N 1
ATOM 580 C CA . ASN A 1 73 ? -6.385 6.758 -0.153 1.00 88.00 73 ASN A CA 1
ATOM 581 C C . ASN A 1 73 ? -7.071 5.732 -1.063 1.00 88.00 73 ASN A C 1
ATOM 583 O O . ASN A 1 73 ? -8.304 5.657 -1.086 1.00 88.00 73 ASN A O 1
ATOM 587 N N . LYS A 1 74 ? -6.305 4.890 -1.771 1.00 89.62 74 LYS A N 1
ATOM 588 C CA . LYS A 1 74 ? -6.868 3.879 -2.664 1.00 89.62 74 LYS A CA 1
ATOM 589 C C . LYS A 1 74 ? -7.816 2.958 -1.903 1.00 89.62 74 LYS A C 1
ATOM 591 O O . LYS A 1 74 ? -7.451 2.302 -0.915 1.00 89.62 74 LYS A O 1
ATOM 596 N N . GLY A 1 75 ? -9.052 2.876 -2.389 1.00 87.94 75 GLY A N 1
ATOM 597 C CA . GLY A 1 75 ? -10.072 1.994 -1.830 1.00 87.94 75 GLY A CA 1
ATOM 598 C C . GLY A 1 75 ? -9.618 0.529 -1.799 1.00 87.94 75 GLY A C 1
ATOM 599 O O . GLY A 1 75 ? -8.790 0.090 -2.594 1.00 87.94 75 GLY A O 1
ATOM 600 N N . THR A 1 76 ? -10.177 -0.262 -0.886 1.00 88.88 76 THR A N 1
ATOM 601 C CA . THR A 1 76 ? -9.824 -1.688 -0.751 1.00 88.88 76 THR A CA 1
ATOM 602 C C . THR A 1 76 ? -10.153 -2.495 -2.008 1.00 88.88 76 THR A C 1
ATOM 604 O O . THR A 1 76 ? -9.327 -3.277 -2.460 1.00 88.88 76 THR A O 1
ATOM 607 N N . VAL A 1 77 ? -11.323 -2.268 -2.610 1.00 91.31 77 VAL A N 1
ATOM 608 C CA . VAL A 1 77 ? -11.744 -2.958 -3.841 1.00 91.31 77 VAL A CA 1
ATOM 609 C C . VAL A 1 77 ? -10.809 -2.676 -5.027 1.00 91.31 77 VAL A C 1
ATOM 611 O O . VAL A 1 77 ? -10.332 -3.640 -5.624 1.00 91.31 77 VAL A O 1
ATOM 614 N N . PRO A 1 78 ? -10.501 -1.411 -5.389 1.00 90.00 78 PRO A N 1
ATOM 615 C CA . PRO A 1 78 ? -9.575 -1.146 -6.489 1.00 90.00 78 PRO A CA 1
ATOM 616 C C . PRO A 1 78 ? -8.1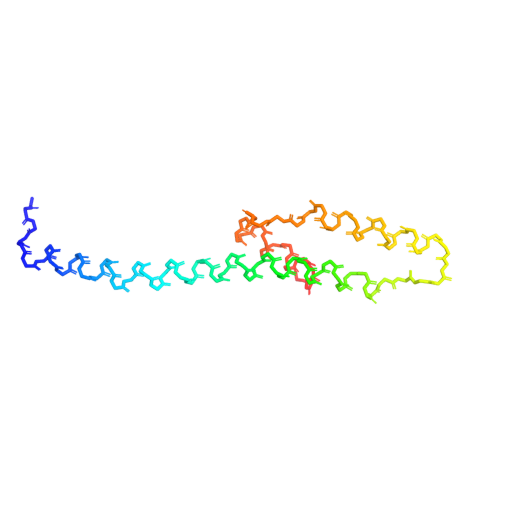50 -1.623 -6.188 1.00 90.00 78 PRO A C 1
ATOM 618 O O . PRO A 1 78 ? -7.485 -2.099 -7.097 1.00 90.00 78 PRO A O 1
ATOM 621 N N . PHE A 1 79 ? -7.691 -1.557 -4.932 1.00 91.62 79 PHE A N 1
ATOM 622 C CA . PHE A 1 79 ? -6.404 -2.139 -4.542 1.00 91.62 79 PHE A CA 1
ATOM 623 C C . PHE A 1 79 ? -6.357 -3.651 -4.805 1.00 91.62 79 PHE A C 1
ATOM 625 O O . PHE A 1 79 ? -5.485 -4.110 -5.533 1.00 91.62 79 PHE A O 1
ATOM 632 N N . LEU A 1 80 ? -7.326 -4.414 -4.285 1.00 90.62 80 LEU A N 1
ATOM 633 C CA . LEU A 1 80 ? -7.366 -5.868 -4.469 1.00 90.62 80 LEU A CA 1
ATOM 634 C C . LEU A 1 80 ? -7.505 -6.265 -5.941 1.00 90.62 80 LEU A C 1
ATOM 636 O O . LEU A 1 80 ? -6.908 -7.247 -6.364 1.00 90.62 80 LEU A O 1
ATOM 640 N N . ARG A 1 81 ? -8.262 -5.499 -6.735 1.00 92.44 81 ARG A N 1
ATOM 641 C CA . ARG A 1 81 ? -8.370 -5.728 -8.182 1.00 92.44 81 ARG A CA 1
ATOM 642 C C . ARG A 1 81 ? -7.009 -5.642 -8.874 1.00 92.44 81 ARG A C 1
ATOM 644 O O . ARG A 1 81 ? -6.740 -6.444 -9.761 1.00 92.44 81 ARG A O 1
ATOM 651 N N . ASP A 1 82 ? -6.182 -4.676 -8.498 1.00 88.94 82 ASP A N 1
ATOM 652 C CA . ASP A 1 82 ? -4.865 -4.502 -9.109 1.00 88.94 82 ASP A CA 1
ATOM 653 C C . ASP A 1 82 ? -3.864 -5.556 -8.620 1.00 88.94 82 ASP A C 1
ATOM 655 O O . ASP A 1 82 ? -3.077 -6.051 -9.423 1.00 88.94 82 ASP A O 1
ATOM 659 N N . GLU A 1 83 ? -3.949 -5.975 -7.353 1.00 88.94 83 GLU A N 1
ATOM 660 C CA . GLU A 1 83 ? -3.166 -7.110 -6.842 1.00 88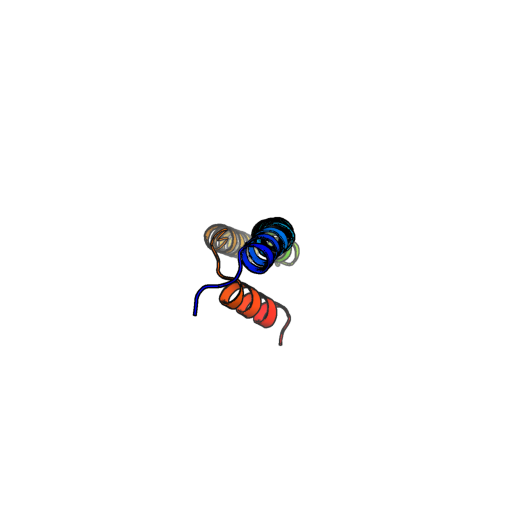.94 83 GLU A CA 1
ATOM 661 C C . GLU A 1 83 ? -3.524 -8.422 -7.549 1.00 88.94 83 GLU A C 1
ATOM 663 O O . GLU A 1 83 ? -2.632 -9.172 -7.929 1.00 88.94 83 GLU A O 1
ATOM 668 N N . LEU A 1 84 ? -4.814 -8.694 -7.775 1.00 89.62 84 LEU A N 1
ATOM 669 C CA . LEU A 1 84 ? -5.261 -9.898 -8.484 1.00 89.62 84 LEU A CA 1
ATOM 670 C C . LEU A 1 84 ? -4.727 -9.940 -9.919 1.00 89.62 84 LEU A C 1
ATOM 672 O O . LEU A 1 84 ? -4.165 -10.950 -10.335 1.00 89.62 84 LEU A O 1
ATOM 676 N N . LYS A 1 85 ? -4.806 -8.808 -10.633 1.00 88.12 85 LYS A N 1
ATOM 677 C CA . LYS A 1 85 ? -4.213 -8.674 -11.971 1.00 88.12 85 LYS A CA 1
ATOM 678 C C . LYS A 1 85 ? -2.706 -8.932 -11.963 1.00 88.12 85 LYS A C 1
ATOM 680 O O . LYS A 1 85 ? -2.209 -9.590 -12.869 1.00 88.12 85 LYS A O 1
ATOM 685 N N . ARG A 1 86 ? -1.982 -8.420 -10.959 1.00 82.31 86 ARG A N 1
ATOM 686 C CA . ARG A 1 86 ? -0.535 -8.653 -10.795 1.00 82.31 86 ARG A CA 1
ATOM 687 C C . ARG A 1 86 ? -0.216 -10.118 -10.491 1.00 82.31 86 ARG A C 1
ATOM 689 O O . ARG A 1 86 ? 0.759 -10.639 -11.013 1.00 82.31 86 ARG A O 1
ATOM 696 N N . ALA A 1 87 ? -1.045 -10.786 -9.693 1.00 82.00 87 ALA A N 1
ATOM 697 C CA . ALA A 1 87 ? -0.893 -12.201 -9.360 1.00 82.00 87 ALA A CA 1
ATOM 698 C C . ALA A 1 87 ? -1.262 -13.160 -10.513 1.00 82.00 87 ALA A C 1
ATOM 700 O O . ALA A 1 87 ? -1.082 -14.367 -10.372 1.00 82.00 87 ALA A O 1
ATOM 701 N N . GLY A 1 88 ? -1.763 -12.650 -11.645 1.00 68.25 88 GLY A N 1
ATOM 702 C CA . GLY A 1 88 ? -2.124 -13.465 -12.807 1.00 68.25 88 GLY A CA 1
ATOM 703 C C . GLY A 1 88 ? -3.436 -14.246 -12.660 1.00 68.25 88 GLY A C 1
ATOM 704 O O . GLY A 1 88 ? -3.601 -15.258 -13.340 1.00 68.25 88 GLY A O 1
ATOM 705 N N . HIS A 1 89 ? -4.349 -13.795 -11.788 1.00 47.25 89 HIS A N 1
ATOM 706 C CA . HIS A 1 89 ? -5.703 -14.345 -11.624 1.00 47.25 89 HIS A CA 1
ATOM 707 C C . HIS A 1 89 ? -6.775 -13.509 -12.330 1.00 47.25 89 HIS A C 1
ATOM 709 O O . HIS A 1 89 ? -6.720 -12.258 -12.251 1.00 47.25 89 HIS A O 1
#

Secondary structure (DSSP, 8-state):
-PPPHHHHHHHHHHHHHHHHHHHHHHHHHHHHHHHHHHHHHHHHHHTS--SSHHHHHHHHHHHHHHHHH--TT--HHHHHHHHHHHTT-

Organism: NCBI:txid1843580

Foldseek 3Di:
DDDPPVVVVVVVVVCVVPVVVVVVVVVVVLVVLLVVLLVVLVVQLVPFDPPDPVSVVVSVVSSVVSVVVRDSPDDPVVSVVVVCVVVVD

pLDDT: mean 86.83, std 7.67, range [47.25, 93.19]